Protein AF-A0A090RRH3-F1 (afdb_monomer)

Solvent-accessible surface area (backbone atoms only — not comparable to full-atom values): 6112 Å² total; per-residue (Å²): 133,86,88,73,85,73,85,84,53,69,67,60,54,50,49,58,58,47,46,81,71,53,90,50,67,68,61,41,49,54,50,50,50,53,55,48,51,52,42,69,77,64,51,87,66,82,90,86,76,87,81,78,87,81,73,85,86,69,71,92,54,40,40,56,72,67,41,91,93,46,63,86,51,74,70,50,63,88,40,72,72,47,30,52,58,48,58,75,47,48,41,75,110

Structure (mmCIF, N/CA/C/O backbone):
data_AF-A0A090RRH3-F1
#
_entry.id   AF-A0A090RRH3-F1
#
loop_
_atom_site.group_PDB
_atom_site.id
_atom_site.type_symbol
_atom_site.label_atom_id
_atom_site.label_alt_id
_atom_site.label_comp_id
_atom_site.label_asym_id
_atom_site.label_entity_id
_atom_site.label_seq_id
_atom_site.pdbx_PDB_ins_code
_atom_site.Cartn_x
_atom_site.Cartn_y
_atom_site.Cartn_z
_atom_site.occupancy
_atom_site.B_iso_or_equiv
_atom_site.auth_seq_id
_atom_site.auth_comp_id
_atom_site.auth_asym_id
_atom_site.auth_atom_id
_atom_site.pdbx_PDB_model_num
ATOM 1 N N . MET A 1 1 ? -0.041 14.539 10.030 1.00 39.41 1 MET A N 1
ATOM 2 C CA . MET A 1 1 ? -1.479 14.466 9.685 1.00 39.41 1 MET A CA 1
ATOM 3 C C . MET A 1 1 ? -2.278 14.902 10.906 1.00 39.41 1 MET A C 1
ATOM 5 O O . MET A 1 1 ? -1.981 14.448 12.005 1.00 39.41 1 MET A O 1
ATOM 9 N N . ALA A 1 2 ? -3.155 15.892 10.751 1.00 39.50 2 ALA A N 1
ATOM 10 C CA . ALA A 1 2 ? -3.687 16.690 11.852 1.00 39.50 2 ALA A CA 1
ATOM 11 C C . ALA A 1 2 ? -4.545 15.871 12.835 1.00 39.50 2 ALA A C 1
ATOM 13 O O . ALA A 1 2 ? -5.621 15.392 12.494 1.00 39.50 2 ALA A O 1
ATOM 14 N N . ARG A 1 3 ? -4.102 15.778 14.094 1.00 51.00 3 ARG A N 1
ATOM 15 C CA . ARG A 1 3 ? -4.932 15.365 15.234 1.00 51.00 3 ARG A CA 1
ATOM 16 C C . ARG A 1 3 ? -5.795 16.559 15.655 1.00 51.00 3 ARG A C 1
ATOM 18 O O . ARG A 1 3 ? -5.552 17.165 16.693 1.00 51.00 3 ARG A O 1
ATOM 25 N N . ARG A 1 4 ? -6.746 16.967 14.814 1.00 47.47 4 ARG A N 1
ATOM 26 C CA . ARG A 1 4 ? -7.616 18.116 15.100 1.00 47.47 4 ARG A CA 1
ATOM 27 C C . ARG A 1 4 ? -8.944 17.591 15.646 1.00 47.47 4 ARG A C 1
ATOM 29 O O . ARG A 1 4 ? -9.722 17.023 14.899 1.00 47.47 4 ARG A O 1
ATOM 36 N N . SER A 1 5 ? -9.137 17.774 16.958 1.00 52.28 5 SER A N 1
ATOM 37 C CA . SER A 1 5 ? -10.288 17.334 17.767 1.00 52.28 5 SER A CA 1
ATOM 38 C C . SER A 1 5 ? -10.454 15.810 17.884 1.00 52.28 5 SER A C 1
ATOM 40 O O . SER A 1 5 ? -11.015 15.165 17.010 1.00 52.28 5 SER A O 1
ATOM 42 N N . ARG A 1 6 ? -9.992 15.203 18.986 1.00 58.84 6 ARG A N 1
ATOM 43 C CA . ARG A 1 6 ? -10.398 13.834 19.350 1.00 58.84 6 ARG A CA 1
ATOM 44 C C . ARG A 1 6 ? -10.962 13.833 20.763 1.00 58.84 6 ARG A C 1
ATOM 46 O O . ARG A 1 6 ? -10.207 14.010 21.719 1.00 58.84 6 ARG A O 1
ATOM 53 N N . ARG A 1 7 ? -12.269 13.579 20.889 1.00 57.47 7 ARG A N 1
ATOM 54 C CA . ARG A 1 7 ? -12.793 12.893 22.077 1.00 57.47 7 ARG A CA 1
ATOM 55 C C . ARG A 1 7 ? -11.954 11.620 22.231 1.00 57.47 7 ARG A C 1
ATOM 57 O O . ARG A 1 7 ? -11.810 10.878 21.265 1.00 57.47 7 ARG A O 1
ATOM 64 N N . LYS A 1 8 ? -11.309 11.427 23.383 1.00 61.88 8 LYS A N 1
ATOM 65 C CA . LYS A 1 8 ? -10.588 10.179 23.660 1.00 61.88 8 LYS A CA 1
ATOM 66 C C . LYS A 1 8 ? -11.634 9.076 23.8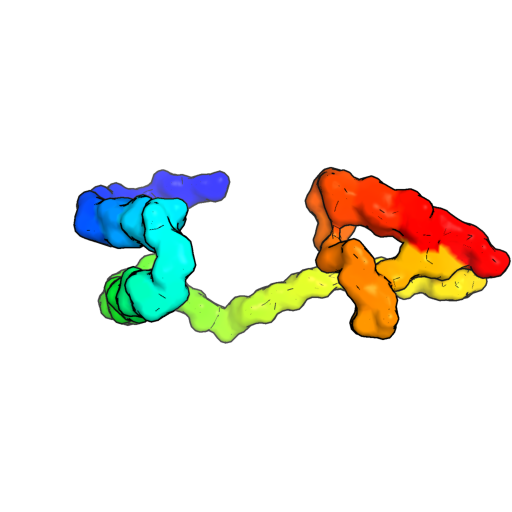11 1.00 61.88 8 LYS A C 1
ATOM 68 O O . LYS A 1 8 ? -12.535 9.233 24.630 1.00 61.88 8 LYS A O 1
ATOM 73 N N . GLN A 1 9 ? -11.512 8.006 23.036 1.00 79.56 9 GLN A N 1
ATOM 74 C CA . GLN A 1 9 ? -12.334 6.801 23.149 1.00 79.56 9 GLN A CA 1
ATOM 75 C C . GLN A 1 9 ? -11.383 5.642 23.453 1.00 79.56 9 GLN A C 1
ATOM 77 O O . GLN A 1 9 ? -10.897 5.000 22.524 1.00 79.56 9 GLN A O 1
ATOM 82 N N . PRO A 1 10 ? -11.056 5.421 24.742 1.00 87.06 10 PRO A N 1
ATOM 83 C CA . PRO A 1 10 ? -10.041 4.450 25.149 1.00 87.06 10 PRO A CA 1
ATOM 84 C C . PRO A 1 10 ? -10.322 3.032 24.647 1.00 87.06 10 PRO A C 1
ATOM 86 O O . PRO A 1 10 ? -9.388 2.291 24.373 1.00 87.06 10 PRO A O 1
ATOM 89 N N . GLU A 1 11 ? -11.599 2.675 24.502 1.00 87.81 11 GLU A N 1
ATOM 90 C CA . GLU A 1 11 ? -12.040 1.374 23.992 1.00 87.81 11 GLU A CA 1
ATOM 91 C C . GLU A 1 11 ? -11.657 1.180 22.518 1.00 87.81 11 GLU A C 1
ATOM 93 O O . GLU A 1 11 ? -11.084 0.155 22.165 1.00 87.81 11 GLU A O 1
ATOM 98 N N . ILE A 1 12 ? -11.862 2.197 21.673 1.00 90.38 12 ILE A N 1
ATOM 99 C CA . ILE A 1 12 ? -11.478 2.153 20.253 1.00 90.38 12 ILE A CA 1
ATOM 100 C C . ILE A 1 12 ? -9.957 2.152 20.094 1.00 90.38 12 ILE A C 1
ATOM 102 O O . ILE A 1 12 ? -9.427 1.408 19.273 1.00 90.38 12 ILE A O 1
ATOM 106 N N . ASP A 1 13 ? -9.245 2.943 20.902 1.00 91.19 13 ASP A N 1
ATOM 107 C CA . ASP A 1 13 ? -7.779 2.921 20.917 1.00 91.19 13 ASP A CA 1
ATOM 108 C C . ASP A 1 13 ? -7.261 1.518 21.313 1.00 91.19 13 ASP A C 1
ATOM 110 O O . ASP A 1 13 ? -6.375 0.976 20.652 1.00 91.19 13 ASP A O 1
ATOM 114 N N . ALA A 1 14 ? -7.858 0.883 22.332 1.00 93.06 14 ALA A N 1
ATOM 115 C CA . ALA A 1 14 ? -7.500 -0.471 22.761 1.00 93.06 14 ALA A CA 1
ATOM 116 C C . ALA A 1 14 ? -7.804 -1.539 21.695 1.00 93.06 14 ALA A C 1
ATOM 118 O O . ALA A 1 14 ? -7.038 -2.493 21.542 1.00 93.06 14 ALA A O 1
ATOM 119 N N . LEU A 1 15 ? -8.897 -1.374 20.950 1.00 94.12 15 LEU A N 1
ATOM 120 C CA . LEU A 1 15 ? -9.297 -2.265 19.865 1.00 94.12 15 LEU A CA 1
ATOM 121 C C . LEU A 1 15 ? -8.357 -2.151 18.648 1.00 94.12 15 LEU A C 1
ATOM 123 O O . LEU A 1 15 ? -7.955 -3.159 18.071 1.00 94.12 15 LEU A O 1
ATOM 127 N N . ILE A 1 16 ? -7.920 -0.936 18.299 1.00 94.25 16 ILE A N 1
ATOM 128 C CA . ILE A 1 16 ? -6.885 -0.718 17.272 1.00 94.25 16 ILE A CA 1
ATOM 129 C C . ILE A 1 16 ? -5.558 -1.362 17.702 1.00 94.25 16 ILE A C 1
ATOM 131 O O . ILE A 1 16 ? -4.899 -2.030 16.902 1.00 94.25 16 ILE A O 1
ATOM 135 N N . ASP A 1 17 ? -5.176 -1.200 18.970 1.00 95.50 17 ASP A N 1
ATOM 136 C CA . ASP A 1 17 ? -3.950 -1.789 19.512 1.00 95.50 17 ASP A CA 1
ATOM 137 C C . ASP A 1 17 ? -3.992 -3.325 19.544 1.00 95.50 17 ASP A C 1
ATOM 139 O O . ASP A 1 17 ? -2.948 -3.969 19.403 1.00 95.50 17 ASP A O 1
ATOM 143 N N . SER A 1 18 ? -5.165 -3.932 19.761 1.00 95.50 18 SER A N 1
ATOM 144 C CA . SER A 1 18 ? -5.311 -5.391 19.814 1.00 95.50 18 SER A CA 1
ATOM 145 C C . SER A 1 18 ? -5.165 -6.032 18.433 1.00 95.50 18 SER A C 1
ATOM 147 O O . SER A 1 18 ? -4.543 -7.093 18.333 1.00 95.50 18 SER A O 1
ATOM 149 N N . PHE A 1 19 ? -5.618 -5.356 17.369 1.00 96.69 19 PHE A N 1
ATOM 150 C CA . PHE A 1 19 ? -5.472 -5.811 15.982 1.00 96.69 19 PHE A CA 1
ATOM 151 C C . PHE A 1 19 ? -4.015 -6.149 15.636 1.00 96.69 19 PHE A C 1
ATOM 153 O O . PHE A 1 19 ? -3.720 -7.238 15.147 1.00 96.69 19 PHE A O 1
ATOM 160 N N . GLY A 1 20 ? -3.085 -5.239 15.952 1.00 93.00 20 GLY A N 1
ATOM 161 C CA . GLY A 1 20 ? -1.657 -5.410 15.662 1.00 93.00 20 GLY A CA 1
ATOM 162 C C . GLY A 1 20 ? -0.941 -6.449 16.534 1.00 93.00 20 GLY A C 1
ATOM 163 O O . GLY A 1 20 ? 0.213 -6.774 16.264 1.00 93.00 20 GLY A O 1
ATOM 164 N N . LYS A 1 21 ? -1.598 -6.965 17.583 1.00 96.88 21 LYS A N 1
ATOM 165 C CA . LYS A 1 21 ? -1.030 -7.939 18.534 1.00 96.88 21 LYS A CA 1
ATOM 166 C C . LYS A 1 21 ? -1.485 -9.375 18.276 1.00 96.88 21 LYS A C 1
ATOM 168 O O . LYS A 1 21 ? -0.958 -10.290 18.906 1.00 96.88 21 LYS A O 1
ATOM 173 N N . THR A 1 22 ? -2.446 -9.590 17.379 1.00 96.06 22 THR A N 1
ATOM 174 C CA . THR A 1 22 ? -2.922 -10.924 17.000 1.00 96.06 22 THR A CA 1
ATOM 175 C C . THR A 1 22 ? -2.481 -11.285 15.583 1.00 96.06 22 THR A C 1
ATOM 177 O O . THR A 1 22 ? -2.542 -10.460 14.675 1.00 96.06 22 THR A O 1
ATOM 180 N N . GLY A 1 23 ? -2.054 -12.537 15.392 1.00 96.19 23 GLY A N 1
ATOM 181 C CA . GLY A 1 23 ? -1.825 -13.139 14.071 1.00 96.19 23 GLY A CA 1
ATOM 182 C C . GLY A 1 23 ? -2.982 -14.024 13.588 1.00 96.19 23 GLY A C 1
ATOM 183 O O . GLY A 1 23 ? -2.891 -14.616 12.519 1.00 96.19 23 GLY A O 1
ATOM 184 N N . ASP A 1 24 ? -4.047 -14.153 14.383 1.00 97.88 24 ASP A N 1
ATOM 185 C CA . ASP A 1 24 ? -5.245 -14.922 14.042 1.00 97.88 24 ASP A CA 1
ATOM 186 C C . ASP A 1 24 ? -6.163 -14.094 13.132 1.00 97.88 24 ASP A C 1
ATOM 188 O O . ASP A 1 24 ? -6.677 -13.050 13.544 1.00 97.88 24 ASP A O 1
ATOM 192 N N . ALA A 1 25 ? -6.368 -14.571 11.903 1.00 97.69 25 ALA A N 1
ATOM 193 C CA . ALA A 1 25 ? -7.160 -13.889 10.884 1.00 97.69 25 ALA A CA 1
ATOM 194 C C . ALA A 1 25 ? -8.643 -13.740 11.265 1.00 97.69 25 ALA A C 1
ATOM 196 O O . ALA A 1 25 ? -9.257 -12.729 10.925 1.00 97.69 25 ALA A O 1
ATOM 197 N N . VAL A 1 26 ? -9.216 -14.707 11.990 1.00 98.06 26 VAL A N 1
ATOM 198 C CA . VAL A 1 26 ? -10.620 -14.638 12.424 1.00 98.06 26 VAL A CA 1
ATOM 199 C C . VAL A 1 26 ? -10.778 -13.511 13.439 1.00 98.06 26 VAL A C 1
ATOM 201 O O . VAL A 1 26 ? -11.632 -12.645 13.269 1.00 98.06 26 VAL A O 1
ATOM 204 N N . LYS A 1 27 ? -9.871 -13.433 14.419 1.00 97.44 27 LYS A N 1
ATOM 205 C CA . LYS A 1 27 ? -9.865 -12.343 15.409 1.00 97.44 27 LYS A CA 1
ATOM 206 C C . LYS A 1 27 ? -9.599 -10.980 14.776 1.00 97.44 27 LYS A C 1
ATOM 208 O O . LYS A 1 27 ? -10.217 -9.993 15.155 1.00 97.44 27 LYS A O 1
ATOM 213 N N . GLN A 1 28 ? -8.692 -10.907 13.802 1.00 98.06 28 GLN A N 1
ATOM 214 C CA . GLN A 1 28 ? -8.453 -9.674 13.045 1.00 98.06 28 GLN A CA 1
ATOM 215 C C . GLN A 1 28 ? -9.719 -9.198 12.322 1.00 98.06 28 GLN A C 1
ATOM 217 O O . GLN 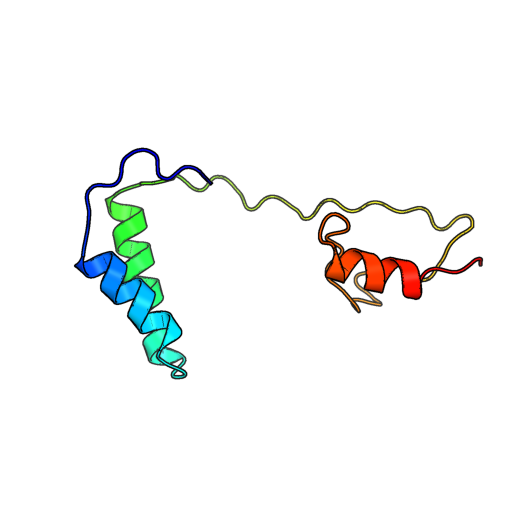A 1 28 ? -10.015 -8.002 12.336 1.00 98.06 28 GLN A O 1
ATOM 222 N N . GLN A 1 29 ? -10.480 -10.121 11.728 1.00 97.94 29 GLN A N 1
ATOM 223 C CA . GLN A 1 29 ? -11.738 -9.807 11.056 1.00 97.94 29 GLN A CA 1
ATOM 224 C C . GLN A 1 29 ? -12.814 -9.326 12.039 1.00 97.94 29 GLN A C 1
ATOM 226 O O . GLN A 1 29 ? -13.502 -8.349 11.740 1.00 97.94 29 GLN A O 1
ATOM 231 N N . GLU A 1 30 ? -12.952 -9.966 13.202 1.00 97.88 30 GLU A N 1
ATOM 232 C CA . GLU A 1 30 ? -13.869 -9.532 14.269 1.00 97.88 30 GLU A CA 1
ATOM 233 C C . GLU A 1 30 ? -13.556 -8.095 14.710 1.00 97.88 30 GLU A C 1
ATOM 235 O O . GLU A 1 30 ? -14.435 -7.232 14.681 1.00 97.88 30 GLU A O 1
ATOM 240 N N . ILE A 1 31 ? -12.280 -7.811 14.992 1.00 97.69 31 ILE A N 1
ATOM 241 C CA . ILE A 1 31 ? -11.803 -6.480 15.387 1.00 97.69 31 ILE A CA 1
ATOM 242 C C . ILE A 1 31 ? -12.096 -5.429 14.304 1.00 97.69 31 ILE A C 1
ATOM 244 O O . ILE A 1 31 ? -12.614 -4.352 14.604 1.00 97.69 31 ILE A O 1
ATOM 248 N N . ILE A 1 32 ? -11.789 -5.720 13.032 1.00 96.94 32 ILE A N 1
ATOM 249 C CA . ILE A 1 32 ? -12.084 -4.798 11.921 1.00 96.94 32 ILE A CA 1
ATOM 250 C C . ILE A 1 32 ? -13.590 -4.547 11.800 1.00 96.94 32 ILE A C 1
ATOM 252 O O . ILE A 1 32 ? -13.986 -3.415 11.524 1.00 96.94 32 ILE A O 1
ATOM 256 N N . SER A 1 33 ? -14.421 -5.569 12.005 1.00 97.19 33 SER A N 1
ATOM 257 C CA . SER A 1 33 ? -15.879 -5.447 11.882 1.00 97.19 33 SER A CA 1
ATOM 258 C C . SER A 1 33 ? -16.446 -4.484 12.931 1.00 97.19 33 SER A C 1
ATOM 260 O O . SER A 1 33 ? -17.228 -3.598 12.591 1.00 97.19 33 SER A O 1
ATOM 262 N N . GLU A 1 34 ? -15.977 -4.574 14.177 1.00 95.75 34 GLU A N 1
ATOM 263 C CA . GLU A 1 34 ? -16.368 -3.656 15.256 1.00 95.75 34 GLU A CA 1
ATOM 264 C C . GLU A 1 34 ? -15.882 -2.215 14.993 1.00 95.75 34 GLU A C 1
ATOM 266 O O . GLU A 1 34 ? -16.642 -1.252 15.134 1.00 95.75 34 GLU A O 1
ATOM 271 N N . LEU A 1 35 ? -14.647 -2.043 14.504 1.00 94.38 35 LEU A N 1
ATOM 272 C CA . LEU A 1 35 ? -14.131 -0.725 14.103 1.00 94.38 35 LEU A CA 1
ATOM 273 C C . LEU A 1 35 ? -14.929 -0.109 12.938 1.00 94.38 35 LEU A C 1
ATOM 275 O O . LEU A 1 35 ? -15.127 1.113 12.891 1.00 94.38 35 LEU A O 1
ATOM 279 N N . GLN A 1 36 ? -15.386 -0.934 11.992 1.00 94.31 36 GLN A N 1
ATOM 280 C CA . GLN A 1 36 ? -16.234 -0.503 10.879 1.00 94.31 36 GLN A CA 1
ATOM 281 C C . GLN A 1 36 ? -17.623 -0.075 11.361 1.00 94.31 36 GLN A C 1
ATOM 283 O O . GLN A 1 36 ? -18.081 0.996 10.958 1.00 94.31 36 GLN A O 1
ATOM 288 N N . GLU A 1 37 ? -18.261 -0.845 12.248 1.00 94.50 37 GLU A N 1
ATOM 289 C CA . GLU A 1 37 ? -19.548 -0.483 12.854 1.00 94.50 37 GLU A CA 1
ATOM 290 C C . GLU A 1 37 ? -19.448 0.850 13.605 1.00 94.50 37 GLU A C 1
ATOM 292 O O . GLU A 1 37 ? -20.226 1.773 13.349 1.00 94.50 37 GLU A O 1
ATOM 297 N N . PHE A 1 38 ? -18.425 1.000 14.450 1.00 92.25 38 PHE A N 1
ATOM 298 C CA . PHE A 1 38 ? -18.158 2.251 15.152 1.00 92.25 38 PHE A CA 1
ATOM 299 C C . PHE A 1 38 ? -18.008 3.433 14.178 1.00 92.25 38 PHE A C 1
ATOM 301 O O . PHE A 1 38 ? -18.597 4.501 14.386 1.00 92.25 38 PHE A O 1
ATOM 308 N N . THR A 1 39 ? -17.241 3.251 13.097 1.00 91.31 39 THR A N 1
ATOM 309 C CA . THR A 1 39 ? -17.030 4.285 12.071 1.00 91.31 39 THR A CA 1
ATOM 310 C C . THR A 1 39 ? -18.340 4.646 11.370 1.00 91.31 39 THR A C 1
ATOM 312 O O . THR A 1 39 ? -18.614 5.830 11.177 1.00 91.31 39 THR A O 1
ATOM 315 N N . ALA A 1 40 ? -19.171 3.657 11.035 1.00 91.94 40 ALA A N 1
ATOM 316 C CA . ALA A 1 40 ? -20.468 3.872 10.399 1.00 91.94 40 ALA A CA 1
ATOM 317 C C . ALA A 1 40 ? -21.445 4.635 11.308 1.00 91.94 40 ALA A C 1
ATOM 319 O O . ALA A 1 40 ? -22.154 5.521 10.838 1.00 91.94 40 ALA A O 1
ATOM 320 N N . GLN A 1 41 ? -21.448 4.342 12.611 1.00 92.50 41 GLN A N 1
ATOM 321 C CA . GLN A 1 41 ? -22.320 5.004 13.587 1.00 92.50 41 GLN A CA 1
ATOM 322 C C . GLN A 1 41 ? -21.884 6.442 13.905 1.00 92.50 41 GLN A C 1
ATOM 324 O O . GLN A 1 41 ? -22.723 7.310 14.141 1.00 92.50 41 GLN A O 1
ATOM 329 N N . ASN A 1 42 ? -20.574 6.707 13.929 1.00 91.19 42 ASN A N 1
ATOM 330 C CA . ASN A 1 42 ? -20.030 7.996 14.372 1.00 91.19 42 ASN A CA 1
ATOM 331 C C . ASN A 1 42 ? -19.643 8.933 13.221 1.00 91.19 42 ASN A C 1
ATOM 333 O O . ASN A 1 42 ? -19.366 10.107 13.472 1.00 91.19 42 ASN A O 1
ATOM 337 N N . LEU A 1 43 ? -19.593 8.417 11.986 1.00 88.94 43 LEU A N 1
ATOM 338 C CA . LEU A 1 43 ? -19.249 9.133 10.753 1.00 88.94 43 LEU A CA 1
ATOM 339 C C . LEU A 1 43 ? -18.079 10.130 10.911 1.00 88.94 43 LEU A C 1
ATOM 341 O O . LEU A 1 43 ? -18.193 11.285 10.490 1.00 88.94 43 LEU A O 1
ATOM 345 N N . PRO A 1 44 ? -16.931 9.732 11.502 1.00 85.56 44 PRO A N 1
ATOM 346 C CA . PRO A 1 44 ? -15.796 10.641 11.685 1.00 85.56 44 PRO A CA 1
ATOM 347 C C . PRO A 1 44 ? -15.207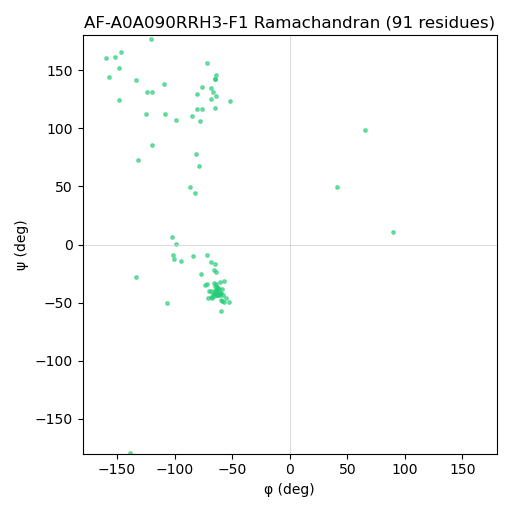 11.114 10.345 1.00 85.56 44 PRO A C 1
ATOM 349 O O . PRO A 1 44 ? -14.572 12.166 10.274 1.00 85.56 44 PRO A O 1
ATOM 352 N N . PHE A 1 45 ? -15.422 10.334 9.286 1.00 86.50 45 PHE A N 1
ATOM 353 C CA . PHE A 1 45 ? -15.219 10.684 7.888 1.00 86.50 45 PHE A CA 1
ATOM 354 C C . PHE A 1 45 ? -16.252 9.925 7.047 1.00 86.50 45 PHE A C 1
ATOM 356 O O . PHE A 1 45 ? -16.692 8.843 7.431 1.00 86.50 45 PHE A O 1
ATOM 363 N N . ILE A 1 46 ? -16.628 10.483 5.896 1.00 90.19 46 ILE A N 1
ATOM 364 C CA . ILE A 1 46 ? -17.555 9.849 4.952 1.00 90.19 46 ILE A CA 1
ATOM 365 C C . ILE A 1 46 ? -16.738 9.409 3.729 1.00 90.19 46 ILE A C 1
ATOM 367 O O . ILE A 1 46 ? -16.212 10.274 3.021 1.00 90.19 46 ILE A O 1
ATOM 371 N N . PRO A 1 47 ? -16.574 8.096 3.483 1.00 90.00 47 PRO A N 1
ATOM 372 C CA . PRO A 1 47 ? -15.873 7.608 2.302 1.00 90.00 47 PRO A CA 1
ATOM 373 C C . PRO A 1 47 ? -16.672 7.950 1.041 1.00 90.00 47 PRO A C 1
ATOM 375 O O . PRO A 1 47 ? -17.869 7.688 0.984 1.00 90.00 47 PRO A O 1
ATOM 378 N N . LEU A 1 48 ? -16.011 8.514 0.027 1.00 94.00 48 LEU A N 1
ATOM 379 C CA . LEU A 1 48 ? -16.639 8.811 -1.268 1.00 94.00 48 LEU A CA 1
ATOM 380 C C . LEU A 1 48 ? -16.163 7.845 -2.355 1.00 94.00 48 LEU A C 1
ATOM 382 O O . LEU A 1 48 ? -16.970 7.251 -3.060 1.00 94.00 48 LEU A O 1
ATOM 386 N N . PHE A 1 49 ? -14.846 7.680 -2.483 1.00 94.50 49 PHE A N 1
ATOM 387 C CA . PHE A 1 49 ? -14.213 6.746 -3.409 1.00 94.50 49 PHE A CA 1
ATOM 388 C C . PHE A 1 49 ? -12.776 6.449 -2.963 1.00 94.50 49 PHE A C 1
ATOM 390 O O . PHE A 1 49 ? -12.166 7.230 -2.227 1.00 94.50 49 PHE A O 1
ATOM 397 N N . SER A 1 50 ? -12.217 5.342 -3.450 1.00 94.06 50 SER A N 1
ATOM 398 C CA . SER A 1 50 ? -10.793 5.029 -3.310 1.00 94.06 50 SER A CA 1
ATOM 399 C C . SER A 1 50 ? -10.012 5.707 -4.432 1.00 94.06 50 SER A C 1
ATOM 401 O O . SER A 1 50 ? -10.151 5.339 -5.596 1.00 94.06 50 SER A O 1
ATOM 403 N N . ASN A 1 51 ? -9.209 6.721 -4.104 1.00 94.12 51 ASN A N 1
ATOM 404 C CA . ASN A 1 51 ? -8.396 7.415 -5.102 1.00 94.12 51 ASN A CA 1
ATOM 405 C C . ASN A 1 51 ? -7.336 6.475 -5.706 1.00 94.12 51 ASN A C 1
ATOM 407 O O . ASN A 1 51 ? -6.747 5.655 -4.999 1.00 94.12 51 ASN A O 1
ATOM 411 N N . ALA A 1 52 ? -7.078 6.620 -7.004 1.00 93.12 52 ALA A N 1
ATOM 412 C CA . ALA A 1 52 ? -6.115 5.792 -7.716 1.00 93.12 52 ALA A CA 1
ATOM 413 C C . ALA A 1 52 ? -4.665 6.133 -7.331 1.00 93.12 52 ALA A C 1
ATOM 415 O O . ALA A 1 52 ? -4.340 7.256 -6.936 1.00 93.12 52 ALA A O 1
ATOM 416 N N . THR A 1 53 ? -3.768 5.160 -7.514 1.00 93.94 53 THR A N 1
ATOM 417 C CA . THR A 1 53 ? -2.330 5.447 -7.571 1.00 93.94 53 THR A CA 1
ATOM 418 C C . THR A 1 53 ? -2.019 6.018 -8.951 1.00 93.94 53 THR A C 1
ATOM 420 O O . THR A 1 53 ? -2.035 5.294 -9.942 1.00 93.94 53 THR A O 1
ATOM 423 N N . TRP A 1 54 ? -1.763 7.323 -9.022 1.00 94.38 54 TRP A N 1
ATOM 424 C CA . TRP A 1 54 ? -1.460 8.005 -10.279 1.00 94.38 54 TRP A CA 1
ATOM 425 C C . TRP A 1 54 ? -0.027 7.716 -10.723 1.00 94.38 54 TRP A C 1
ATOM 427 O O . TRP A 1 54 ? 0.928 8.085 -10.036 1.00 94.38 54 TRP A O 1
ATOM 437 N N . PHE A 1 55 ? 0.113 7.065 -11.875 1.00 96.31 55 PHE A N 1
ATOM 438 C CA . PHE A 1 55 ? 1.402 6.724 -12.458 1.00 96.31 55 PHE A CA 1
ATOM 439 C C . PHE A 1 55 ? 1.314 6.724 -13.982 1.00 96.31 55 PHE A C 1
ATOM 441 O O . PHE A 1 55 ? 0.474 6.041 -14.564 1.00 96.31 55 PHE A O 1
ATOM 448 N N . GLN A 1 56 ? 2.177 7.504 -14.626 1.00 95.38 56 GLN A N 1
ATOM 449 C CA . GLN A 1 56 ? 2.266 7.611 -16.076 1.00 95.38 56 GLN A CA 1
ATOM 450 C C . GLN A 1 56 ? 3.732 7.533 -16.490 1.00 95.38 56 GLN A C 1
ATOM 452 O O . GLN A 1 56 ? 4.603 8.096 -15.827 1.00 95.38 56 GLN A O 1
ATOM 457 N N . TYR A 1 57 ? 4.003 6.855 -17.600 1.00 95.94 57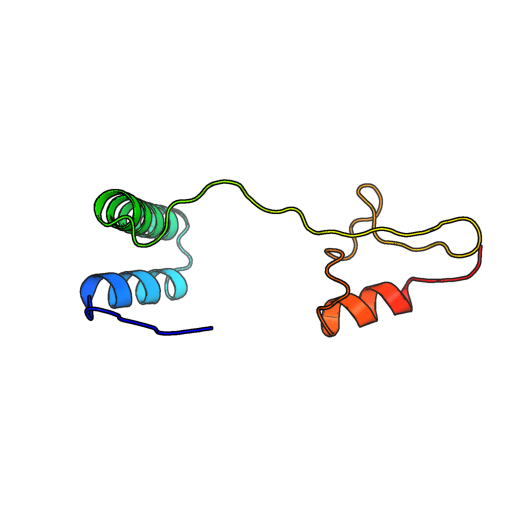 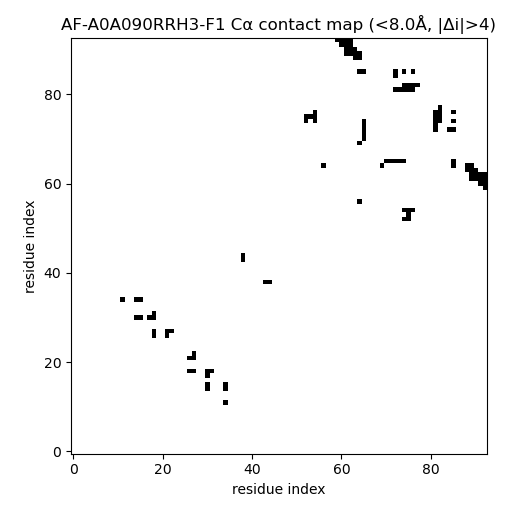TYR A N 1
ATOM 458 C CA . TYR A 1 57 ? 5.349 6.690 -18.135 1.00 95.94 57 TYR A CA 1
ATOM 459 C C . TYR A 1 57 ? 5.334 6.637 -19.664 1.00 95.94 57 TYR A C 1
ATOM 461 O O . TYR A 1 57 ? 4.286 6.497 -20.292 1.00 95.94 57 TYR A O 1
ATOM 469 N N . ASN A 1 58 ? 6.513 6.780 -20.270 1.00 96.50 58 ASN A N 1
ATOM 470 C CA . ASN A 1 58 ? 6.697 6.777 -21.717 1.00 96.50 58 ASN A CA 1
ATOM 471 C C . ASN A 1 58 ? 7.714 5.694 -22.108 1.00 96.50 58 ASN A C 1
ATOM 473 O O . ASN A 1 58 ? 8.803 5.629 -21.537 1.00 96.50 58 ASN A O 1
ATOM 477 N N . THR A 1 59 ? 7.360 4.873 -23.099 1.00 97.12 59 THR A N 1
ATOM 478 C CA . THR A 1 59 ? 8.159 3.731 -23.570 1.00 97.12 59 THR A CA 1
ATOM 479 C C . THR A 1 59 ? 8.919 3.990 -24.877 1.00 97.12 59 THR A C 1
ATOM 481 O O . THR A 1 59 ? 9.565 3.087 -25.404 1.00 97.12 59 THR A O 1
ATOM 484 N N . ASN A 1 60 ? 8.906 5.224 -25.398 1.00 98.06 60 ASN A N 1
ATOM 485 C CA . 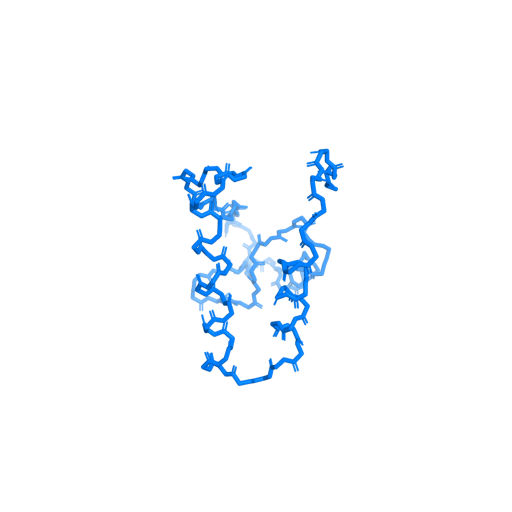ASN A 1 60 ? 9.596 5.600 -26.639 1.00 98.06 60 ASN A CA 1
ATOM 486 C C . ASN A 1 60 ? 11.113 5.381 -26.560 1.00 98.06 60 ASN A C 1
ATOM 488 O O . ASN A 1 60 ? 11.742 5.122 -27.581 1.00 98.06 60 ASN A O 1
ATOM 492 N N . LYS A 1 61 ? 11.708 5.536 -25.368 1.00 97.88 61 LYS A N 1
ATOM 493 C CA . LYS A 1 61 ? 13.161 5.412 -25.150 1.00 97.88 61 LYS A CA 1
ATOM 494 C C . LYS A 1 61 ? 13.545 4.558 -23.948 1.00 97.88 61 LYS A C 1
ATOM 496 O O . LYS A 1 61 ? 14.642 4.019 -23.940 1.00 97.88 61 LYS A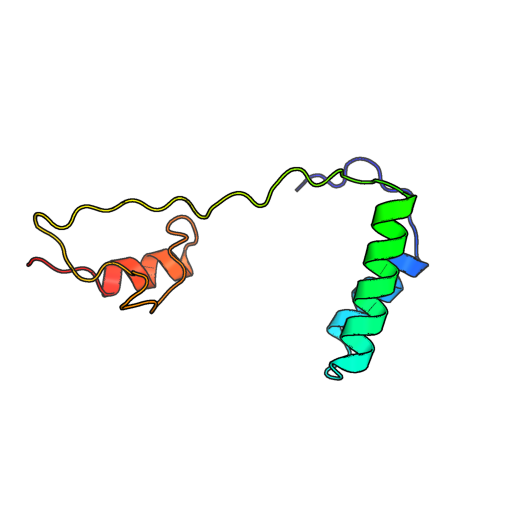 O 1
ATOM 501 N N . ILE A 1 62 ? 12.690 4.490 -22.930 1.00 97.94 62 ILE A N 1
ATOM 502 C CA . ILE A 1 62 ? 12.997 3.859 -21.645 1.00 97.94 62 ILE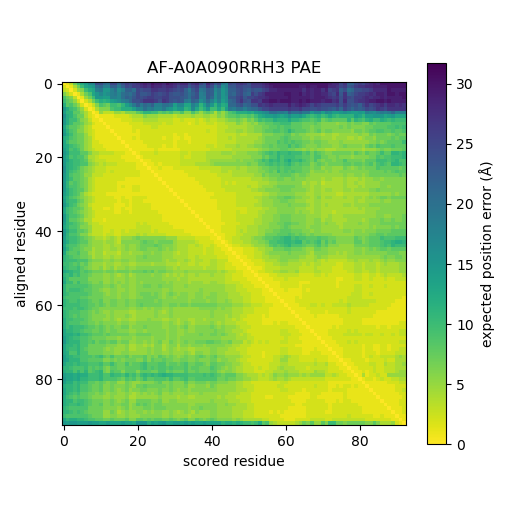 A CA 1
ATOM 503 C C . ILE A 1 62 ? 12.017 2.715 -21.418 1.00 97.94 62 ILE A C 1
ATOM 505 O O . ILE A 1 62 ? 10.806 2.902 -21.547 1.00 97.94 62 ILE A O 1
ATOM 509 N N . VAL A 1 63 ? 12.548 1.556 -21.055 1.00 97.75 63 VAL A N 1
ATOM 510 C CA . VAL A 1 63 ? 11.796 0.353 -20.685 1.00 97.75 63 VAL A CA 1
ATOM 511 C C . VAL A 1 63 ? 12.142 -0.062 -19.251 1.00 97.75 63 VAL A C 1
ATOM 513 O O . VAL A 1 63 ? 12.959 0.580 -18.592 1.00 97.75 63 VAL A O 1
ATOM 516 N N . GLY A 1 64 ? 11.483 -1.110 -18.751 1.00 97.19 64 GLY A N 1
ATOM 517 C CA . GLY A 1 64 ? 11.655 -1.589 -17.376 1.00 97.19 64 GLY A CA 1
ATOM 518 C C . GLY A 1 64 ? 10.716 -0.944 -16.354 1.00 97.19 64 GLY A C 1
ATOM 519 O O . GLY A 1 64 ? 10.913 -1.131 -15.162 1.00 97.19 64 GLY A O 1
ATOM 520 N N . TRP A 1 65 ? 9.700 -0.195 -16.797 1.00 97.88 65 TRP A N 1
ATOM 521 C CA . TRP A 1 65 ? 8.656 0.352 -15.925 1.00 97.88 65 TRP A CA 1
ATOM 522 C C . TRP A 1 65 ? 7.824 -0.765 -15.270 1.00 97.88 65 TRP A C 1
ATOM 524 O O . TRP A 1 65 ? 7.581 -1.785 -15.919 1.00 97.88 65 TRP A O 1
ATOM 534 N N . PRO A 1 66 ? 7.343 -0.583 -14.025 1.00 97.62 66 PRO A N 1
ATOM 535 C CA . PRO A 1 66 ? 6.392 -1.513 -13.430 1.00 97.62 66 PRO A CA 1
ATOM 536 C C . PRO A 1 66 ? 5.050 -1.415 -14.164 1.00 97.62 66 PRO A C 1
ATOM 538 O O . PRO A 1 66 ? 4.548 -0.317 -14.428 1.00 97.62 66 PRO A O 1
ATOM 541 N N . SER A 1 67 ? 4.470 -2.567 -14.477 1.00 96.25 67 SER A N 1
ATOM 542 C CA . SER A 1 67 ? 3.170 -2.695 -15.141 1.00 96.25 67 SER A CA 1
ATOM 543 C C . SER A 1 67 ? 2.357 -3.821 -14.503 1.00 96.25 67 SER A C 1
ATOM 545 O O . SER A 1 67 ? 2.816 -4.457 -13.555 1.00 96.25 67 SER A O 1
ATOM 547 N N . GLU A 1 68 ? 1.148 -4.065 -15.005 1.00 95.75 68 GLU A N 1
ATOM 548 C CA . GLU A 1 68 ? 0.341 -5.212 -14.577 1.00 95.75 68 GLU A CA 1
ATOM 549 C C . GLU A 1 68 ? 1.040 -6.545 -14.900 1.00 95.75 68 GLU A C 1
ATOM 551 O O . GLU A 1 68 ? 1.031 -7.464 -14.086 1.00 95.75 68 GLU A O 1
ATOM 556 N N . GLU A 1 69 ? 1.728 -6.622 -16.041 1.00 96.44 69 GLU A N 1
ATOM 557 C CA . GLU A 1 69 ? 2.473 -7.801 -16.495 1.00 96.44 69 GLU A CA 1
ATOM 558 C C . GLU A 1 69 ? 3.819 -7.974 -15.776 1.00 96.44 69 GLU A C 1
ATOM 560 O O . GLU A 1 69 ? 4.330 -9.089 -15.681 1.00 96.44 69 GLU A O 1
ATOM 565 N N . ASN A 1 70 ? 4.400 -6.883 -15.263 1.00 95.88 70 ASN A N 1
ATOM 566 C CA . ASN A 1 70 ? 5.634 -6.905 -14.478 1.00 95.88 70 ASN A CA 1
ATOM 567 C C . ASN A 1 70 ? 5.497 -6.074 -13.181 1.00 95.88 70 ASN A C 1
ATOM 569 O O . ASN A 1 70 ? 6.072 -4.983 -13.074 1.00 95.88 70 ASN A O 1
ATOM 573 N N . PRO A 1 71 ? 4.742 -6.561 -12.177 1.00 96.50 71 PRO A N 1
ATOM 574 C CA . PRO A 1 71 ? 4.364 -5.785 -10.995 1.00 96.50 71 PRO A CA 1
ATOM 575 C C . PRO A 1 71 ? 5.420 -5.858 -9.876 1.00 96.50 71 PRO A C 1
ATOM 577 O O . PRO A 1 71 ? 5.103 -6.124 -8.717 1.00 96.50 71 PRO A O 1
ATOM 580 N N . TYR A 1 72 ? 6.695 -5.618 -10.195 1.00 97.25 72 TYR A N 1
ATOM 581 C CA . TYR A 1 72 ? 7.800 -5.767 -9.232 1.00 97.25 72 TYR A CA 1
ATOM 582 C C . TYR A 1 72 ? 7.790 -4.730 -8.092 1.00 97.25 72 TYR A C 1
ATOM 584 O O . TYR A 1 72 ? 8.482 -4.900 -7.087 1.00 97.25 72 TYR A O 1
ATOM 592 N N . VAL A 1 73 ? 7.025 -3.641 -8.227 1.00 96.75 73 VAL A N 1
ATOM 593 C CA . VAL A 1 73 ? 6.831 -2.632 -7.179 1.00 96.75 73 VAL A CA 1
ATOM 594 C C . VAL A 1 73 ? 5.524 -1.872 -7.401 1.00 96.75 73 VAL A C 1
ATOM 596 O O . VAL A 1 73 ? 5.161 -1.561 -8.534 1.00 96.75 73 VAL A O 1
ATOM 599 N N . GLN A 1 74 ? 4.826 -1.503 -6.321 1.00 95.88 74 GLN A N 1
ATOM 600 C CA . GLN A 1 74 ? 3.717 -0.551 -6.428 1.00 95.88 74 GLN A CA 1
ATOM 601 C C . GLN A 1 74 ? 4.270 0.810 -6.895 1.00 95.88 74 GLN A C 1
ATOM 603 O O . GLN A 1 74 ? 5.179 1.331 -6.242 1.00 95.88 74 GLN A O 1
ATOM 608 N N . PRO A 1 75 ? 3.726 1.437 -7.953 1.00 95.06 75 PRO A N 1
ATOM 609 C CA . PRO A 1 75 ? 4.380 2.556 -8.633 1.00 95.06 75 PRO A CA 1
ATOM 610 C C . PRO A 1 75 ? 4.163 3.919 -7.951 1.00 95.06 75 PRO A C 1
ATOM 612 O O . PRO A 1 75 ? 3.894 4.944 -8.576 1.00 95.06 75 PRO A O 1
ATOM 615 N N . VAL A 1 76 ? 4.301 3.946 -6.628 1.00 95.31 76 VAL A N 1
ATOM 616 C CA . VAL A 1 76 ? 4.253 5.160 -5.814 1.00 95.31 76 VAL A CA 1
ATOM 617 C C . VAL A 1 76 ? 5.627 5.831 -5.869 1.00 95.31 76 VAL A C 1
ATOM 619 O O . VAL A 1 76 ? 6.444 5.702 -4.963 1.00 95.31 76 VAL A O 1
ATOM 622 N N . PHE A 1 77 ? 5.907 6.528 -6.969 1.00 90.31 77 PHE A N 1
ATOM 623 C CA . PHE A 1 77 ? 7.227 7.112 -7.250 1.00 90.31 77 PHE A CA 1
ATOM 624 C C . PHE A 1 77 ? 7.655 8.219 -6.266 1.00 90.31 77 PHE A C 1
ATOM 626 O O . PHE A 1 77 ? 8.827 8.593 -6.226 1.00 90.31 77 PHE A O 1
ATOM 633 N N . TYR A 1 78 ? 6.721 8.779 -5.494 1.00 91.62 78 TYR A N 1
ATOM 634 C CA . TYR A 1 78 ? 7.009 9.773 -4.456 1.00 91.62 78 TYR A CA 1
ATOM 635 C C . TYR A 1 78 ? 7.429 9.146 -3.117 1.00 91.62 78 TYR A C 1
ATOM 637 O O . TYR A 1 78 ? 7.920 9.860 -2.243 1.00 91.62 78 TYR A O 1
ATOM 645 N N . ASP A 1 79 ? 7.292 7.827 -2.959 1.00 96.00 79 ASP A N 1
ATOM 646 C CA . ASP A 1 79 ? 7.896 7.084 -1.854 1.00 96.00 79 ASP A CA 1
ATOM 647 C C . ASP A 1 79 ? 9.374 6.798 -2.156 1.00 96.00 79 ASP A C 1
ATOM 649 O O . ASP A 1 79 ? 9.725 6.308 -3.232 1.00 96.00 79 ASP A O 1
ATOM 653 N N . GLY A 1 80 ? 10.256 7.112 -1.204 1.00 93.06 80 GLY A N 1
ATOM 654 C CA . GLY A 1 80 ? 11.702 7.034 -1.413 1.00 93.06 80 GLY A CA 1
ATOM 655 C C . GLY A 1 80 ? 12.206 5.628 -1.748 1.00 93.06 80 GLY A C 1
ATOM 656 O O . GLY A 1 80 ? 13.022 5.488 -2.659 1.00 93.06 80 GLY A O 1
ATOM 657 N N . GLY A 1 81 ? 11.708 4.599 -1.055 1.00 95.19 81 GLY A N 1
ATOM 658 C CA . GLY A 1 81 ? 12.138 3.214 -1.260 1.00 95.19 81 GLY A CA 1
ATOM 659 C C . GLY A 1 81 ? 11.644 2.661 -2.592 1.00 95.19 81 GLY A C 1
ATOM 660 O O . GLY A 1 81 ? 12.425 2.119 -3.377 1.00 95.19 81 GLY A O 1
ATOM 661 N N . LYS A 1 82 ? 10.363 2.880 -2.899 1.00 96.12 82 LYS A N 1
ATOM 662 C CA . LYS A 1 82 ? 9.761 2.444 -4.167 1.00 96.12 82 LYS A CA 1
ATOM 663 C C . LYS A 1 82 ? 10.400 3.140 -5.365 1.00 96.12 82 LYS A C 1
ATOM 665 O O . LYS A 1 82 ? 10.679 2.489 -6.367 1.00 96.12 82 LYS A O 1
ATOM 670 N N . ARG A 1 83 ? 10.714 4.434 -5.255 1.00 95.88 83 ARG A N 1
ATOM 671 C CA . ARG A 1 83 ? 11.393 5.187 -6.319 1.00 95.88 83 ARG A CA 1
ATOM 672 C C . ARG A 1 83 ? 12.743 4.586 -6.699 1.00 95.88 83 ARG A C 1
ATOM 674 O O . ARG A 1 83 ? 13.033 4.488 -7.886 1.00 95.88 83 ARG A O 1
ATOM 681 N N . VAL A 1 84 ? 13.557 4.188 -5.720 1.00 96.81 84 VAL A N 1
ATOM 682 C CA . VAL A 1 84 ? 14.869 3.573 -5.990 1.00 96.81 84 VAL A CA 1
ATOM 683 C C . VAL A 1 84 ? 14.700 2.256 -6.745 1.00 96.81 84 VAL A C 1
ATOM 685 O O . VAL A 1 84 ? 15.385 2.036 -7.739 1.00 96.81 84 VAL A O 1
ATOM 688 N N . LEU A 1 85 ? 13.740 1.420 -6.336 1.00 97.19 85 LEU A N 1
ATOM 689 C CA . LEU A 1 85 ? 13.428 0.177 -7.047 1.00 97.19 85 LEU A CA 1
ATOM 690 C C . LEU A 1 85 ? 12.988 0.437 -8.489 1.00 97.19 85 LEU A C 1
ATOM 692 O O . LEU A 1 85 ? 13.431 -0.271 -9.387 1.00 97.19 85 LEU A O 1
ATOM 696 N N . ILE A 1 86 ? 12.160 1.458 -8.731 1.00 97.44 86 ILE A N 1
ATOM 697 C CA . ILE A 1 86 ? 11.757 1.830 -10.093 1.00 97.44 86 ILE A CA 1
ATOM 698 C C . ILE A 1 86 ? 12.994 2.199 -10.913 1.00 97.44 86 ILE A C 1
ATOM 700 O O . ILE A 1 86 ? 13.254 1.547 -11.918 1.00 97.44 86 ILE A O 1
ATOM 704 N N . LEU A 1 87 ? 13.778 3.184 -10.459 1.00 96.38 87 LEU A N 1
ATOM 705 C CA . LEU A 1 87 ? 14.932 3.707 -11.200 1.00 96.38 87 LEU A CA 1
ATOM 706 C C . LEU A 1 87 ? 15.984 2.635 -11.510 1.00 96.38 87 LEU A C 1
ATOM 708 O O . LEU A 1 87 ? 16.523 2.636 -12.610 1.00 96.38 87 LEU A O 1
ATOM 712 N N . ASN A 1 88 ? 16.232 1.703 -10.586 1.00 97.19 88 ASN A N 1
ATOM 713 C CA . ASN A 1 88 ? 17.196 0.617 -10.784 1.00 97.19 88 ASN A CA 1
ATOM 714 C C . ASN A 1 88 ? 16.796 -0.371 -11.891 1.00 97.19 88 ASN A C 1
ATOM 716 O O . ASN A 1 88 ? 17.655 -1.077 -12.410 1.00 97.19 88 ASN A O 1
ATOM 720 N N . ASN A 1 89 ? 15.508 -0.445 -12.233 1.00 97.38 89 ASN A N 1
ATOM 721 C CA . ASN A 1 89 ? 15.005 -1.315 -13.295 1.00 97.38 89 ASN A CA 1
ATOM 722 C C . ASN A 1 89 ? 14.891 -0.589 -14.647 1.00 97.38 89 ASN A C 1
ATOM 724 O O . ASN A 1 89 ? 14.764 -1.246 -15.682 1.00 97.38 89 ASN A O 1
ATOM 728 N N . LEU A 1 90 ? 14.957 0.748 -14.666 1.00 97.50 90 LEU A N 1
ATOM 729 C CA . LEU A 1 90 ? 14.846 1.522 -15.900 1.00 97.50 90 LEU A CA 1
ATOM 730 C C . LEU A 1 90 ? 16.135 1.463 -16.716 1.00 97.50 90 LEU A C 1
ATOM 732 O O . LEU A 1 90 ? 17.234 1.654 -16.200 1.00 97.50 90 LEU A O 1
ATOM 736 N N . HIS A 1 91 ? 15.988 1.270 -18.020 1.00 98.06 91 HIS A N 1
ATOM 737 C CA . HIS A 1 91 ? 17.100 1.269 -18.965 1.00 98.06 91 HIS A CA 1
ATOM 738 C C . HIS A 1 91 ? 16.634 1.713 -20.353 1.00 98.06 91 HIS A C 1
ATOM 740 O O . HIS A 1 91 ? 15.436 1.736 -20.648 1.00 98.06 91 HIS A O 1
ATOM 746 N N . LEU A 1 92 ? 17.586 2.123 -21.196 1.00 97.38 92 LEU A N 1
ATOM 747 C CA . LEU A 1 92 ? 17.293 2.446 -22.591 1.00 97.38 92 LEU A CA 1
ATOM 748 C C . LEU A 1 92 ? 16.842 1.186 -23.337 1.00 97.38 92 LEU A C 1
ATOM 750 O O . LEU A 1 92 ? 17.350 0.098 -23.066 1.00 97.38 92 LEU A O 1
ATOM 754 N N . LYS A 1 93 ? 15.876 1.362 -24.242 1.00 89.94 93 LYS A N 1
ATOM 755 C CA . LYS A 1 93 ? 15.403 0.312 -25.147 1.00 89.94 93 LYS A CA 1
ATOM 756 C C . LYS A 1 93 ? 16.500 -0.145 -26.107 1.00 89.94 93 L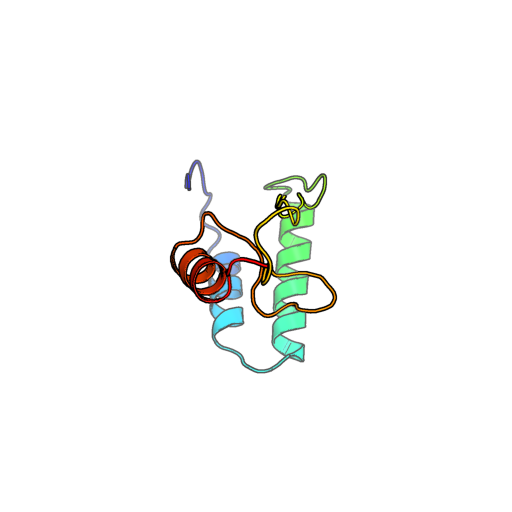YS A C 1
ATOM 758 O O . LYS A 1 93 ? 17.258 0.734 -26.576 1.00 89.94 93 LYS A O 1
#

Mean predicted aligned error: 6.24 Å

Radius of gyration: 19.98 Å; Cα contacts (8 Å, |Δi|>4): 59; chains: 1; bounding box: 40×33×52 Å

pLDDT: mean 90.96, std 12.9, range [39.41, 98.06]

Organism: NCBI:txid990268

Foldseek 3Di:
DDPDDDPDDVVLVVLVVVLVVDPDPVSVVVSVVVNVVVCVVVVPDDDDDDDDQDDDDDDPWKDQAADPVRNVDDCNCVDPVRVVVRVVRIDTD

Secondary structure (DSSP, 8-state):
---------HHHHHHHHHHTT---HHHHHHHHHHHHHHHHHH-SS-------------TTTEE----SSS-SS---TTSHHHHHHHHHH-EE-

Sequence (93 aa):
MARRSRRKQPEIDALIDSFGKTGDAVKQQEIISELQEFTAQNLPFIPLFSNATWFQYNTNKIVGWPSEENPYVQPVFYDGGKRVLILNNLHLK